Protein AF-X1BLR3-F1 (afdb_monomer)

Secondary structure (DSSP, 8-state):
-PPPHHHHHHHHHHHH-S-SS----EEE-TTS-EEE-TT--HHHHHHHHTT----STTB-GGGTT---

Solvent-accessible surface area (backbone atoms only — not comparable to full-atom values): 4346 Å² total; per-residue (Å²): 98,66,76,50,70,67,59,50,48,53,41,50,34,72,76,69,45,97,60,99,74,85,85,84,49,76,46,76,46,100,83,72,41,28,32,58,51,70,90,59,53,70,71,57,51,51,26,50,78,70,72,68,57,83,54,77,76,37,52,43,36,82,43,60,92,41,85,128

Radius of gyration: 12.22 Å; Cα contacts (8 Å, |Δi|>4): 69; chains: 1; bounding box: 26×26×28 Å

Mean predicted aligned error: 3.08 Å

Organism: NCBI:txid412755

Foldseek 3Di:
DADDPVNVCVLQCVVVPDDPDGDWDWDAEPVQWIFGCPPPDPVLVVCVNVVNHDDPSGTPSVNPPPPD

Sequence (68 aa):
MIIKPEELLKKLTKLRGNVKTILSYLWVTKKNKCWEARGLKKEKQILIANYMYNNEDRNFTNYLNNWE

Structure (mmCIF, N/CA/C/O backbone):
data_AF-X1BLR3-F1
#
_entry.id   AF-X1BLR3-F1
#
loop_
_atom_site.group_PDB
_atom_site.id
_atom_site.type_symbol
_atom_site.label_atom_id
_atom_site.label_alt_id
_atom_site.label_comp_id
_atom_site.label_asym_id
_atom_site.label_entity_id
_atom_site.label_seq_id
_atom_site.pdbx_PDB_ins_code
_atom_site.Cartn_x
_atom_site.Cartn_y
_atom_site.Cartn_z
_atom_site.occupancy
_atom_site.B_iso_or_equiv
_atom_site.auth_seq_id
_atom_site.auth_comp_id
_atom_site.auth_asym_id
_atom_site.auth_atom_id
_atom_site.pdbx_PDB_model_num
ATOM 1 N N . MET A 1 1 ? -13.324 -7.263 -4.276 1.00 78.12 1 MET A N 1
ATOM 2 C CA . MET A 1 1 ? -12.686 -7.661 -5.546 1.00 78.12 1 MET A CA 1
ATOM 3 C C . MET A 1 1 ? -11.215 -8.000 -5.321 1.00 78.12 1 MET A C 1
ATOM 5 O O . MET A 1 1 ? -10.492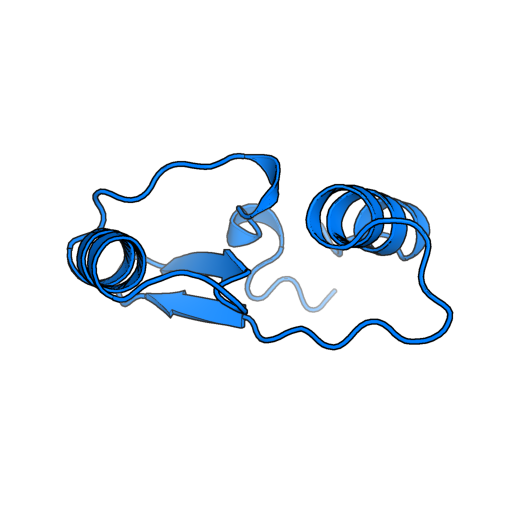 -7.179 -4.762 1.00 78.12 1 MET A O 1
ATOM 9 N N . ILE A 1 2 ? -10.772 -9.187 -5.748 1.00 88.19 2 ILE A N 1
ATOM 10 C CA . ILE A 1 2 ? -9.352 -9.568 -5.747 1.00 88.19 2 ILE A CA 1
ATOM 11 C C . ILE A 1 2 ? -8.624 -8.732 -6.793 1.00 88.19 2 ILE A C 1
ATOM 13 O O . ILE A 1 2 ? -9.124 -8.549 -7.905 1.00 88.19 2 ILE A O 1
ATOM 17 N N . ILE A 1 3 ? -7.445 -8.211 -6.448 1.00 91.31 3 ILE A N 1
ATOM 18 C CA . ILE A 1 3 ? -6.619 -7.506 -7.427 1.00 91.31 3 ILE A CA 1
ATOM 19 C C . ILE A 1 3 ? -6.176 -8.482 -8.521 1.00 91.31 3 ILE A C 1
ATOM 21 O O . ILE A 1 3 ? -5.584 -9.523 -8.242 1.00 91.31 3 ILE A O 1
ATOM 25 N N . LYS A 1 4 ? -6.447 -8.143 -9.783 1.00 92.56 4 LYS A N 1
ATOM 26 C CA . LYS A 1 4 ? -5.965 -8.942 -10.914 1.00 92.56 4 LYS A CA 1
ATOM 27 C C . LYS A 1 4 ? -4.431 -8.872 -10.997 1.00 92.56 4 LYS A C 1
ATOM 29 O O . LYS A 1 4 ? -3.874 -7.801 -10.737 1.00 92.56 4 LYS A O 1
ATOM 34 N N . PRO A 1 5 ? -3.741 -9.947 -11.424 1.00 93.62 5 PRO A N 1
ATOM 35 C CA . PRO A 1 5 ? -2.282 -9.948 -11.559 1.00 93.62 5 PRO A CA 1
ATOM 36 C C . PRO A 1 5 ? -1.734 -8.795 -12.413 1.00 93.62 5 PRO A C 1
ATOM 38 O O . PRO A 1 5 ? -0.744 -8.170 -12.042 1.00 93.62 5 PRO A O 1
ATOM 41 N N . GLU A 1 6 ? -2.410 -8.464 -13.515 1.00 94.69 6 GLU A N 1
ATOM 42 C CA . GLU A 1 6 ? -2.027 -7.373 -14.422 1.00 94.69 6 GLU A CA 1
ATOM 43 C C . GLU A 1 6 ? -2.088 -5.997 -13.743 1.00 94.69 6 GLU A C 1
ATOM 45 O O . GLU A 1 6 ? -1.165 -5.192 -13.865 1.00 94.69 6 GLU A O 1
ATOM 50 N N . GLU A 1 7 ? -3.140 -5.746 -12.960 1.00 93.38 7 GLU A N 1
ATOM 51 C CA . GLU A 1 7 ? -3.303 -4.495 -12.214 1.00 93.38 7 GLU A CA 1
ATOM 52 C C . GLU A 1 7 ? -2.304 -4.389 -11.057 1.00 93.38 7 GLU A C 1
ATOM 54 O O . GLU A 1 7 ? -1.745 -3.315 -10.808 1.00 93.38 7 GLU A O 1
ATOM 59 N N . LEU A 1 8 ? -2.023 -5.506 -10.376 1.00 93.44 8 LEU A N 1
ATOM 60 C CA . LEU A 1 8 ? -0.980 -5.572 -9.353 1.00 93.44 8 LEU A CA 1
ATOM 61 C C . LEU A 1 8 ? 0.388 -5.237 -9.953 1.00 93.44 8 LEU A C 1
ATOM 63 O O . LEU A 1 8 ? 1.092 -4.373 -9.425 1.00 93.44 8 LEU A O 1
ATOM 67 N N . LEU A 1 9 ? 0.741 -5.877 -11.071 1.00 93.88 9 LEU A N 1
ATOM 68 C CA . LEU A 1 9 ? 1.995 -5.629 -11.771 1.00 93.88 9 LEU A CA 1
ATOM 69 C C . LEU A 1 9 ? 2.091 -4.163 -12.201 1.00 93.88 9 LEU A C 1
ATOM 71 O O . LEU A 1 9 ? 3.068 -3.502 -11.870 1.00 93.88 9 LEU A O 1
ATOM 75 N N . LYS A 1 10 ? 1.048 -3.613 -12.831 1.00 93.31 10 LYS A N 1
ATOM 76 C CA . LYS A 1 10 ? 0.998 -2.207 -13.257 1.00 93.31 10 LYS A CA 1
ATOM 77 C C . LYS A 1 10 ? 1.224 -1.233 -12.097 1.00 93.31 10 LYS A C 1
ATOM 79 O O . LYS A 1 10 ? 2.046 -0.321 -12.224 1.00 93.31 10 LYS A O 1
ATOM 84 N N . LYS A 1 11 ? 0.545 -1.422 -10.955 1.00 94.00 11 LYS A N 1
ATOM 85 C CA . LYS A 1 11 ? 0.754 -0.585 -9.756 1.00 94.00 11 LYS A CA 1
ATOM 86 C C . LYS A 1 11 ? 2.189 -0.694 -9.245 1.00 94.00 11 LYS A C 1
ATOM 88 O O . LYS A 1 11 ? 2.824 0.326 -8.986 1.00 94.00 11 LYS A O 1
ATOM 93 N N . LEU A 1 12 ? 2.726 -1.906 -9.121 1.00 94.00 12 LEU A N 1
ATOM 94 C CA . LEU A 1 12 ? 4.074 -2.114 -8.591 1.00 94.00 12 LEU A CA 1
ATOM 95 C C . LEU A 1 12 ? 5.169 -1.589 -9.532 1.00 94.00 12 LEU A C 1
ATOM 97 O O . LEU A 1 12 ? 6.112 -0.947 -9.067 1.00 94.00 12 LEU A O 1
ATOM 101 N N . THR A 1 13 ? 5.019 -1.775 -10.844 1.00 93.69 13 THR A N 1
ATOM 102 C CA . THR A 1 13 ? 5.909 -1.211 -11.868 1.00 93.69 13 THR A CA 1
ATOM 103 C C . THR A 1 13 ? 5.888 0.314 -11.837 1.00 93.69 13 THR A C 1
ATOM 105 O O . THR A 1 13 ? 6.941 0.932 -11.952 1.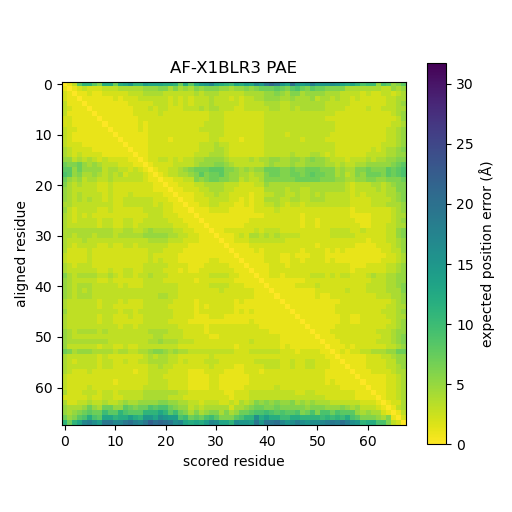00 93.69 13 THR A O 1
ATOM 108 N N . LYS A 1 14 ? 4.738 0.955 -11.585 1.00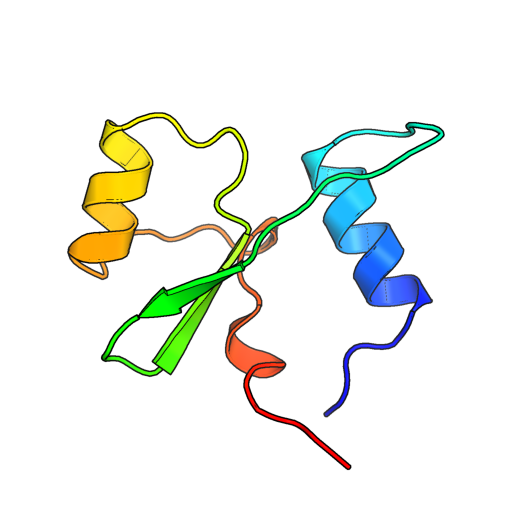 93.38 14 LYS A N 1
ATOM 109 C CA . LYS A 1 14 ? 4.677 2.418 -11.412 1.00 93.38 14 LYS A CA 1
ATOM 110 C C . LYS A 1 14 ? 5.494 2.903 -10.205 1.00 93.38 14 LYS A C 1
ATOM 112 O O . LYS A 1 14 ? 6.067 3.986 -10.249 1.00 93.38 14 LYS A O 1
ATOM 117 N N . LEU A 1 15 ? 5.586 2.101 -9.141 1.00 92.56 15 LEU A N 1
ATOM 118 C CA . LEU A 1 15 ? 6.327 2.447 -7.920 1.00 92.56 15 LEU A CA 1
ATOM 119 C C . LEU A 1 15 ? 7.827 2.134 -7.981 1.00 92.56 15 LEU A C 1
ATOM 121 O O . LEU A 1 15 ? 8.609 2.772 -7.272 1.00 92.56 15 LEU A O 1
ATOM 125 N N . ARG A 1 16 ? 8.225 1.111 -8.743 1.00 89.06 16 ARG A N 1
ATOM 126 C CA . ARG A 1 16 ? 9.598 0.573 -8.760 1.00 89.06 16 ARG A CA 1
ATOM 127 C C . ARG A 1 16 ? 10.312 0.731 -10.099 1.00 89.06 16 ARG A C 1
ATOM 129 O O . ARG A 1 16 ? 11.514 0.499 -10.158 1.00 89.06 16 ARG A O 1
ATOM 136 N N . GLY A 1 17 ? 9.593 1.127 -11.142 1.00 90.25 17 GLY A N 1
ATOM 137 C CA . GLY A 1 17 ? 10.062 1.048 -12.517 1.00 90.25 17 GLY A CA 1
ATOM 138 C C . GLY A 1 17 ? 10.013 -0.379 -13.064 1.00 90.25 17 GLY A C 1
ATOM 139 O O . GLY A 1 17 ? 9.498 -1.306 -12.431 1.00 90.25 17 GLY A O 1
ATOM 140 N N . ASN A 1 18 ? 10.551 -0.546 -14.270 1.00 90.44 18 ASN A N 1
ATOM 141 C CA . ASN A 1 18 ? 10.625 -1.841 -14.934 1.00 90.44 18 ASN A CA 1
ATOM 142 C C . ASN A 1 18 ? 11.861 -2.608 -14.441 1.00 90.44 18 ASN A C 1
ATOM 144 O O . ASN A 1 18 ? 12.974 -2.383 -14.914 1.00 90.44 18 ASN A O 1
ATOM 148 N N . VAL A 1 19 ? 11.668 -3.468 -13.442 1.00 92.44 19 VAL A N 1
ATOM 149 C CA . VAL A 1 19 ? 12.728 -4.266 -12.813 1.00 92.44 19 VAL A CA 1
ATOM 150 C C . VAL A 1 19 ? 12.404 -5.752 -12.904 1.00 92.44 19 VAL A C 1
ATOM 152 O O . VAL A 1 19 ? 11.244 -6.147 -12.827 1.00 92.44 19 VAL A O 1
ATOM 155 N N . LYS A 1 20 ? 13.442 -6.589 -13.012 1.00 93.44 20 LYS A N 1
ATOM 156 C CA . LYS A 1 20 ? 13.294 -8.051 -13.111 1.00 93.44 20 LYS A CA 1
ATOM 157 C C . LYS A 1 20 ? 12.625 -8.673 -11.878 1.00 93.44 20 LYS A C 1
ATOM 159 O O . LYS A 1 20 ? 11.864 -9.624 -12.013 1.00 93.44 20 LYS A O 1
ATOM 164 N N . THR A 1 21 ? 12.908 -8.136 -10.691 1.00 93.69 21 THR A N 1
ATOM 165 C CA . THR A 1 21 ? 12.371 -8.635 -9.420 1.00 93.69 21 THR A CA 1
ATOM 166 C C . THR A 1 21 ? 11.786 -7.483 -8.623 1.00 93.69 21 THR A C 1
ATOM 168 O O . THR A 1 21 ? 12.482 -6.513 -8.321 1.00 93.69 21 THR A O 1
ATOM 171 N N . ILE A 1 22 ? 10.516 -7.607 -8.238 1.00 92.25 22 ILE A N 1
ATOM 172 C CA . ILE A 1 22 ? 9.824 -6.628 -7.403 1.00 92.25 22 ILE A CA 1
ATOM 173 C C . ILE A 1 22 ? 9.764 -7.154 -5.971 1.00 92.25 22 ILE A C 1
ATOM 175 O O . ILE A 1 22 ? 9.150 -8.179 -5.696 1.00 92.25 22 ILE A O 1
ATOM 179 N N . LEU A 1 23 ? 10.371 -6.415 -5.045 1.00 92.12 23 LEU A N 1
ATOM 180 C CA . LEU A 1 23 ? 10.190 -6.626 -3.613 1.00 92.12 23 LEU A CA 1
ATOM 181 C C . LEU A 1 23 ? 9.173 -5.613 -3.094 1.00 92.12 23 LEU A C 1
ATOM 183 O O . LEU A 1 23 ? 9.323 -4.408 -3.317 1.00 92.12 23 LEU A O 1
ATOM 187 N N . SER A 1 24 ? 8.166 -6.091 -2.372 1.00 92.44 24 SER A N 1
ATOM 188 C CA . SER A 1 24 ? 7.118 -5.260 -1.786 1.00 92.44 24 SER A CA 1
ATOM 189 C C . SER A 1 24 ? 6.706 -5.804 -0.423 1.00 92.44 24 SER A C 1
ATOM 191 O O . SER A 1 24 ? 6.824 -6.999 -0.163 1.00 92.44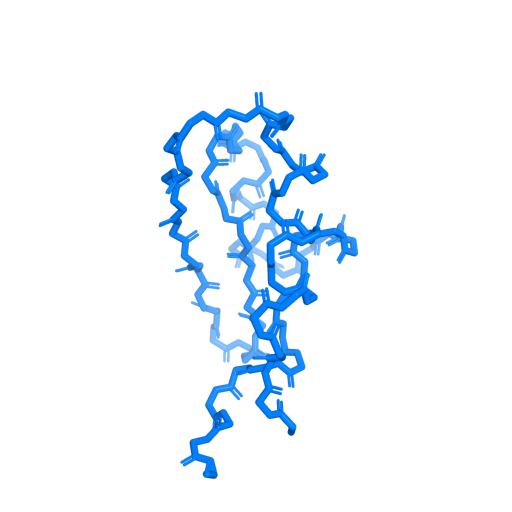 24 SER A O 1
ATOM 193 N N . TYR A 1 25 ? 6.264 -4.913 0.459 1.00 94.12 25 TYR A N 1
ATOM 194 C CA . TYR A 1 25 ? 5.545 -5.279 1.672 1.00 94.12 25 TYR A CA 1
ATOM 195 C C . TYR A 1 25 ? 4.410 -4.287 1.899 1.00 94.12 25 TYR A C 1
ATOM 197 O O . TYR A 1 25 ? 4.542 -3.084 1.638 1.00 94.12 25 TYR A O 1
ATOM 205 N N . LEU A 1 26 ? 3.297 -4.814 2.395 1.00 95.19 26 LEU A N 1
ATOM 206 C CA . LEU A 1 26 ? 2.097 -4.047 2.674 1.00 95.19 26 LEU A CA 1
ATOM 207 C C . LEU A 1 26 ? 1.984 -3.799 4.175 1.00 95.19 26 LEU A C 1
ATOM 209 O O . LEU A 1 26 ? 2.220 -4.692 4.985 1.00 95.19 26 LEU A O 1
ATOM 213 N N . TRP A 1 27 ? 1.629 -2.575 4.545 1.00 97.12 27 TRP A N 1
ATOM 214 C CA . TRP A 1 27 ? 1.259 -2.218 5.908 1.00 97.12 27 TRP A CA 1
ATOM 215 C C . TRP A 1 27 ? -0.252 -2.118 6.002 1.00 97.12 27 TRP A C 1
ATOM 217 O O . TRP A 1 27 ? -0.884 -1.469 5.168 1.00 97.12 27 TRP A O 1
ATOM 227 N N . VAL A 1 28 ? -0.814 -2.720 7.045 1.00 96.62 28 VAL A N 1
ATOM 228 C CA . VAL A 1 28 ? -2.227 -2.592 7.395 1.00 96.62 28 VAL A CA 1
ATOM 229 C C . VAL A 1 28 ? -2.326 -1.804 8.694 1.00 96.62 28 VAL A C 1
ATOM 231 O O . VAL A 1 28 ? -1.578 -2.050 9.638 1.00 96.62 28 VAL A O 1
ATOM 234 N N . THR A 1 29 ? -3.220 -0.824 8.739 1.00 96.50 29 THR A N 1
ATOM 235 C CA . THR A 1 29 ? -3.424 0.021 9.922 1.00 96.50 29 THR A CA 1
ATOM 236 C C . THR A 1 29 ? -4.694 -0.378 10.673 1.00 96.50 29 THR A C 1
ATOM 238 O O . THR A 1 29 ? -5.585 -1.008 10.106 1.00 96.50 29 THR A O 1
ATOM 241 N N . LYS A 1 30 ? -4.840 0.058 11.935 1.00 96.06 30 LYS A N 1
ATOM 242 C CA . LYS A 1 30 ? -6.042 -0.238 12.747 1.00 96.06 30 LYS A CA 1
ATOM 243 C C . LYS A 1 30 ? -7.343 0.345 12.172 1.00 96.06 30 LYS A C 1
ATOM 245 O O . LYS A 1 30 ? -8.418 -0.051 12.597 1.00 96.06 30 LYS A O 1
ATOM 250 N N . LYS A 1 31 ? -7.264 1.274 11.209 1.00 95.62 31 LYS A N 1
ATOM 251 C CA . LYS A 1 31 ? -8.422 1.824 10.477 1.00 95.62 31 LYS A CA 1
ATOM 252 C C . LYS A 1 31 ? -8.673 1.110 9.143 1.00 95.62 31 LYS A C 1
ATOM 254 O O . LYS A 1 31 ? -9.216 1.716 8.222 1.00 95.62 31 LYS A O 1
ATOM 259 N N . ASN A 1 32 ? -8.236 -0.144 9.016 1.00 94.62 32 ASN A N 1
ATOM 260 C CA . ASN A 1 32 ? -8.415 -0.974 7.822 1.00 94.62 32 ASN A CA 1
ATOM 261 C C . ASN A 1 32 ? -7.911 -0.303 6.536 1.00 94.62 32 ASN A C 1
ATOM 263 O O . ASN A 1 32 ? -8.516 -0.435 5.477 1.00 94.62 32 ASN A O 1
ATOM 267 N N . LYS A 1 33 ? -6.809 0.453 6.621 1.00 96.31 33 LYS A N 1
ATOM 268 C CA . LYS A 1 33 ? -6.118 0.982 5.438 1.00 96.31 33 LYS A CA 1
ATOM 269 C C . LYS A 1 33 ? -4.928 0.100 5.111 1.00 96.31 33 LYS A C 1
ATOM 271 O O . LYS A 1 33 ? -4.227 -0.324 6.027 1.00 96.31 33 LYS A O 1
ATOM 276 N N . CYS A 1 34 ? -4.696 -0.132 3.823 1.00 96.44 34 CYS A N 1
ATOM 277 C CA . CYS A 1 34 ? -3.590 -0.943 3.328 1.00 96.44 34 CYS A CA 1
ATOM 278 C C . CYS A 1 34 ? -2.699 -0.126 2.386 1.00 96.44 34 CYS A C 1
ATOM 280 O O . CYS A 1 34 ? -3.200 0.512 1.455 1.00 96.44 34 CYS A O 1
ATOM 282 N N . TRP A 1 35 ? -1.388 -0.149 2.634 1.00 97.62 35 TRP A N 1
ATOM 283 C CA . TRP A 1 35 ? -0.411 0.683 1.934 1.00 97.62 35 TRP A CA 1
ATOM 284 C C . TRP A 1 35 ? 0.834 -0.092 1.515 1.00 97.62 35 TRP A C 1
ATOM 286 O O . TRP A 1 35 ? 1.403 -0.831 2.316 1.00 97.62 35 TRP A O 1
ATOM 296 N N . GLU A 1 36 ? 1.334 0.166 0.308 1.00 96.81 36 GLU A N 1
ATOM 297 C CA . GLU A 1 36 ? 2.691 -0.218 -0.090 1.00 96.81 36 GLU A CA 1
ATOM 298 C C . GLU A 1 36 ? 3.697 0.737 0.557 1.00 96.81 36 GLU A C 1
ATOM 300 O O . GLU A 1 36 ? 3.825 1.906 0.169 1.00 96.81 36 GLU A O 1
ATOM 305 N N . ALA A 1 37 ? 4.387 0.244 1.585 1.00 96.56 37 ALA A N 1
ATOM 306 C CA . ALA A 1 37 ? 5.215 1.077 2.451 1.00 96.56 37 ALA A CA 1
ATOM 307 C C . ALA A 1 37 ? 6.715 0.995 2.134 1.00 96.56 37 ALA A C 1
ATOM 309 O O . ALA A 1 37 ? 7.515 1.750 2.696 1.00 96.56 37 ALA A O 1
ATOM 310 N N . ARG A 1 38 ? 7.139 0.100 1.233 1.00 94.75 38 ARG A N 1
ATOM 311 C CA . ARG A 1 38 ? 8.565 -0.140 1.025 1.00 94.75 38 ARG A CA 1
ATOM 312 C C . ARG A 1 38 ? 9.259 1.047 0.360 1.00 94.75 38 ARG A C 1
ATOM 314 O O . ARG A 1 38 ? 8.812 1.597 -0.650 1.00 94.75 38 ARG A O 1
ATOM 321 N N . GLY A 1 39 ? 10.402 1.427 0.924 1.00 93.88 39 GLY A N 1
ATOM 322 C CA . GLY A 1 39 ? 11.188 2.581 0.480 1.00 93.88 39 GLY A CA 1
ATOM 323 C C . GLY A 1 39 ?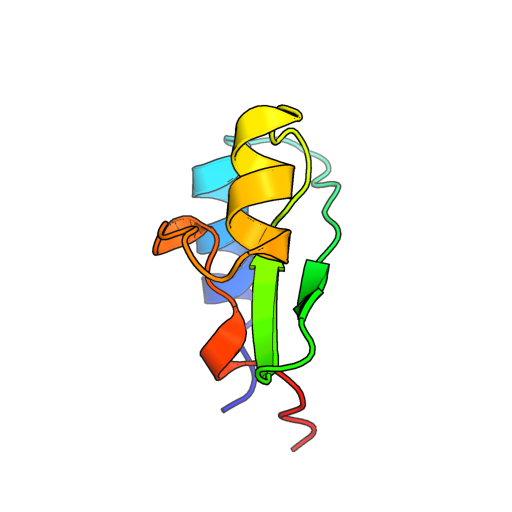 10.617 3.936 0.911 1.00 93.88 39 GLY A C 1
ATOM 324 O O . GLY A 1 39 ? 11.184 4.963 0.548 1.00 93.88 39 GLY A O 1
ATOM 325 N N . LEU A 1 40 ? 9.523 3.972 1.683 1.00 95.94 40 LEU A N 1
ATOM 326 C CA . LEU A 1 40 ? 9.077 5.216 2.303 1.00 95.94 40 LEU A CA 1
ATOM 327 C C . LEU A 1 40 ? 10.054 5.636 3.399 1.00 95.94 40 LEU A C 1
ATOM 329 O O . LEU A 1 40 ? 10.424 4.830 4.252 1.00 95.94 40 LEU A O 1
ATOM 333 N N . LYS A 1 41 ? 10.430 6.918 3.392 1.00 96.69 41 LYS A N 1
ATOM 334 C CA . LYS A 1 41 ? 11.195 7.534 4.480 1.00 96.69 41 LYS A CA 1
ATOM 335 C C . LYS A 1 41 ? 10.358 7.614 5.760 1.00 96.69 41 LYS A C 1
ATOM 337 O O . LYS A 1 41 ? 9.124 7.543 5.717 1.00 96.69 41 LYS A O 1
ATOM 342 N N . LYS A 1 42 ? 11.035 7.800 6.894 1.00 97.44 42 LYS A N 1
ATOM 343 C CA . LYS A 1 42 ? 10.433 7.801 8.234 1.00 97.44 42 LYS A CA 1
ATOM 344 C C . LYS A 1 42 ? 9.268 8.786 8.359 1.00 97.44 42 LYS A C 1
ATOM 346 O O . LYS A 1 42 ? 8.252 8.445 8.953 1.00 97.44 42 LYS A O 1
ATOM 351 N N . GLU A 1 43 ? 9.353 9.960 7.737 1.00 97.75 43 GLU A N 1
ATOM 352 C CA . GLU A 1 43 ? 8.298 10.980 7.798 1.00 97.75 43 GLU A CA 1
ATOM 353 C C . GLU A 1 43 ? 6.998 10.462 7.172 1.00 97.75 43 GLU A C 1
ATOM 355 O O . GLU A 1 43 ? 5.917 10.625 7.730 1.00 97.75 43 GLU A O 1
ATOM 360 N N . LYS A 1 44 ? 7.092 9.764 6.032 1.00 97.62 44 LYS A N 1
ATOM 361 C CA . LYS A 1 44 ? 5.924 9.169 5.368 1.00 97.62 44 LYS A CA 1
ATOM 362 C C . LYS A 1 44 ? 5.381 7.962 6.134 1.00 97.62 44 LYS A C 1
ATOM 364 O O . LYS A 1 44 ? 4.167 7.794 6.192 1.00 97.62 44 LYS A O 1
ATOM 369 N N . GLN A 1 45 ? 6.247 7.165 6.759 1.00 97.31 45 GLN A N 1
ATOM 370 C CA . GLN A 1 45 ? 5.817 6.070 7.637 1.00 97.31 45 GLN A CA 1
ATOM 371 C C . GLN A 1 45 ? 5.028 6.594 8.850 1.00 97.31 45 GLN A C 1
ATOM 373 O O . GLN A 1 45 ? 3.989 6.032 9.190 1.00 97.31 45 GLN A O 1
ATOM 378 N N . ILE A 1 46 ? 5.458 7.712 9.450 1.00 97.81 46 ILE A N 1
ATOM 379 C CA . ILE A 1 46 ? 4.728 8.385 10.539 1.00 97.81 46 ILE A CA 1
ATOM 380 C C . ILE A 1 46 ? 3.352 8.862 10.059 1.00 97.81 46 ILE A C 1
ATOM 382 O O . ILE A 1 46 ? 2.360 8.678 10.763 1.00 97.81 46 ILE A O 1
ATOM 386 N N . LEU A 1 47 ? 3.252 9.413 8.844 1.00 98.25 47 LEU A N 1
ATOM 387 C CA . LEU A 1 47 ? 1.953 9.778 8.271 1.00 98.25 47 LEU A CA 1
ATOM 388 C C . LEU A 1 47 ? 1.033 8.560 8.101 1.00 98.25 47 LEU A C 1
ATOM 390 O O . LEU A 1 47 ? -0.169 8.685 8.330 1.00 98.25 47 LEU A O 1
ATOM 394 N N . ILE A 1 48 ? 1.564 7.385 7.733 1.00 97.50 48 ILE A N 1
ATOM 395 C CA . ILE A 1 48 ? 0.769 6.146 7.654 1.00 97.50 48 ILE A CA 1
ATOM 396 C C . ILE A 1 48 ? 0.255 5.767 9.045 1.00 97.50 48 ILE A C 1
ATOM 398 O O . ILE A 1 48 ? -0.938 5.504 9.200 1.00 97.50 48 ILE A O 1
ATOM 402 N N . ALA A 1 49 ? 1.132 5.781 10.053 1.00 95.81 49 ALA A N 1
ATOM 403 C CA . ALA A 1 49 ? 0.783 5.445 11.433 1.00 95.81 49 ALA A CA 1
ATOM 404 C C . ALA A 1 49 ? -0.290 6.382 12.017 1.00 95.81 49 ALA A C 1
ATOM 406 O O . ALA A 1 49 ? -1.177 5.930 12.737 1.00 95.81 49 ALA A O 1
ATOM 407 N N . ASN A 1 50 ? -0.250 7.664 11.642 1.00 97.38 50 ASN A N 1
ATOM 408 C CA . ASN A 1 50 ? -1.218 8.681 12.055 1.00 97.38 50 ASN A CA 1
ATOM 409 C C . ASN A 1 50 ? -2.438 8.802 11.124 1.00 97.38 50 ASN A C 1
ATOM 411 O O . ASN A 1 50 ? -3.251 9.704 11.303 1.00 97.38 50 ASN A O 1
ATOM 415 N N . TYR A 1 51 ? -2.603 7.906 10.143 1.00 96.81 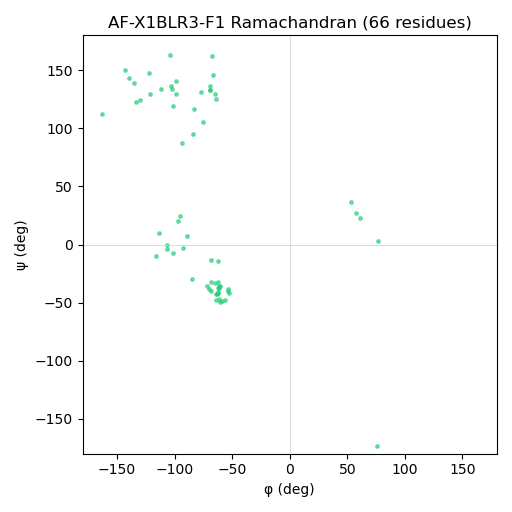51 TYR A N 1
ATOM 416 C CA . TYR A 1 51 ? -3.725 7.912 9.189 1.00 96.81 51 TYR A CA 1
ATOM 417 C C . TYR A 1 51 ? -3.829 9.176 8.316 1.00 96.81 51 TYR A C 1
ATOM 419 O O . TYR A 1 51 ? -4.902 9.480 7.800 1.00 96.81 51 TYR A O 1
ATOM 427 N N . MET A 1 52 ? -2.723 9.897 8.133 1.00 97.00 52 MET A N 1
ATOM 428 C CA . MET A 1 52 ? -2.631 11.126 7.334 1.00 97.00 52 MET A CA 1
ATOM 429 C C . MET A 1 52 ? -1.910 10.920 5.995 1.00 97.00 52 MET A C 1
ATOM 431 O O . MET A 1 52 ? -1.722 11.862 5.229 1.00 97.00 52 MET A O 1
ATOM 435 N N . TYR A 1 53 ? -1.452 9.702 5.708 1.00 97.31 53 TYR A N 1
ATOM 436 C CA . TYR A 1 53 ? -0.797 9.395 4.443 1.00 97.31 53 TYR A CA 1
ATOM 437 C C . TYR A 1 53 ? -1.813 9.246 3.312 1.00 97.31 53 TYR A C 1
ATOM 439 O O . TYR A 1 53 ? -2.786 8.505 3.441 1.00 97.31 53 TYR A O 1
ATOM 447 N N . ASN A 1 54 ? -1.550 9.912 2.188 1.00 95.44 54 ASN A N 1
ATOM 448 C CA . ASN A 1 54 ? -2.330 9.773 0.968 1.00 95.44 54 ASN A CA 1
ATOM 449 C C . ASN A 1 54 ? -1.398 9.611 -0.238 1.00 95.44 54 ASN A C 1
ATOM 451 O O . ASN A 1 54 ? -0.527 10.449 -0.480 1.00 95.44 54 ASN A O 1
ATOM 455 N N . ASN A 1 55 ? -1.573 8.514 -0.969 1.00 95.81 55 ASN A N 1
ATOM 456 C CA . ASN A 1 55 ? -0.924 8.249 -2.245 1.00 95.81 55 ASN A CA 1
ATOM 457 C C . ASN A 1 55 ? -1.685 7.117 -2.951 1.00 95.81 55 ASN A C 1
ATOM 459 O O . ASN A 1 55 ? -1.667 5.978 -2.485 1.00 95.81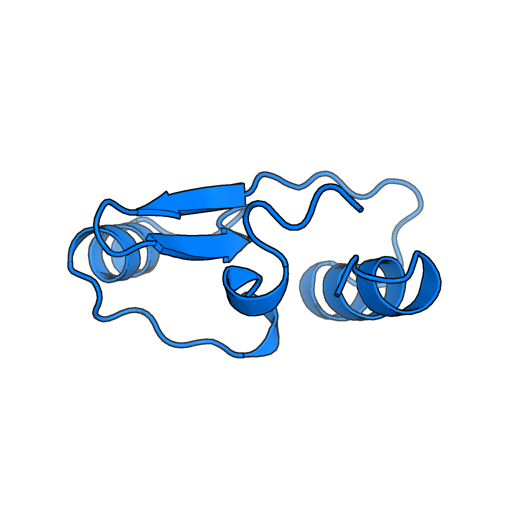 55 ASN A O 1
ATOM 463 N N . GLU A 1 56 ? -2.355 7.421 -4.060 1.00 94.06 56 GLU A N 1
ATOM 464 C CA . GLU A 1 56 ? -3.236 6.467 -4.751 1.00 94.06 56 GLU A CA 1
ATOM 465 C C . GLU A 1 56 ? -2.498 5.257 -5.337 1.00 94.06 56 GLU A C 1
ATOM 467 O O . GLU A 1 56 ? -3.019 4.137 -5.342 1.00 94.06 56 GLU A O 1
ATOM 472 N N . ASP A 1 57 ? -1.258 5.454 -5.783 1.00 93.62 57 ASP A N 1
ATOM 473 C CA . ASP A 1 57 ? -0.440 4.384 -6.358 1.00 93.62 57 ASP A CA 1
ATOM 474 C C . ASP A 1 57 ? -0.042 3.348 -5.306 1.00 93.62 57 ASP A C 1
ATOM 476 O O . ASP A 1 57 ? 0.047 2.156 -5.594 1.00 93.62 57 ASP A O 1
ATOM 480 N N . ARG A 1 58 ? 0.144 3.801 -4.064 1.00 95.94 58 ARG A N 1
ATOM 481 C CA . ARG A 1 58 ? 0.487 2.968 -2.907 1.00 95.94 58 ARG A CA 1
ATOM 482 C C . ARG A 1 58 ? -0.730 2.498 -2.127 1.00 95.94 58 ARG A C 1
ATOM 484 O O . ARG A 1 58 ? -0.548 1.768 -1.159 1.00 95.94 58 ARG A O 1
ATOM 491 N N . ASN A 1 59 ? -1.940 2.909 -2.496 1.00 96.25 59 ASN A N 1
ATOM 492 C CA . ASN A 1 59 ? -3.156 2.520 -1.796 1.00 96.25 59 ASN A CA 1
ATOM 493 C C . ASN A 1 59 ? -3.642 1.147 -2.278 1.00 96.25 59 ASN A C 1
ATOM 495 O O . ASN A 1 59 ? -4.033 0.981 -3.435 1.00 96.25 59 ASN A O 1
ATOM 499 N N . PHE A 1 60 ? -3.655 0.181 -1.363 1.00 95.50 60 PHE A N 1
ATOM 500 C CA . PHE A 1 60 ? -4.154 -1.179 -1.577 1.00 95.50 60 PHE A CA 1
ATOM 501 C C . PHE A 1 60 ? -5.407 -1.475 -0.740 1.00 95.50 60 PHE A C 1
ATOM 503 O O . PHE A 1 60 ? -5.857 -2.613 -0.684 1.00 95.50 60 PHE A O 1
ATOM 510 N N . THR A 1 61 ? -5.996 -0.458 -0.099 1.00 95.31 61 THR A N 1
ATOM 511 C CA . THR A 1 61 ? -7.132 -0.605 0.830 1.00 95.31 61 THR A CA 1
ATOM 512 C C . THR A 1 61 ? -8.297 -1.385 0.225 1.00 95.31 61 THR A C 1
ATOM 514 O O . THR A 1 61 ? -8.851 -2.248 0.893 1.00 95.31 61 THR A O 1
ATOM 517 N N . ASN A 1 62 ? -8.633 -1.141 -1.043 1.00 93.19 62 ASN A N 1
ATOM 518 C CA . ASN A 1 62 ? -9.775 -1.785 -1.705 1.00 93.19 62 ASN A CA 1
ATOM 519 C C . ASN A 1 62 ? -9.587 -3.295 -1.941 1.00 93.19 62 ASN A C 1
ATOM 521 O O . ASN A 1 62 ? -10.549 -3.982 -2.273 1.00 93.19 62 ASN A O 1
ATOM 525 N N . TYR A 1 63 ? -8.360 -3.799 -1.789 1.00 92.31 63 TYR A N 1
ATOM 526 C CA . TYR A 1 63 ? -8.007 -5.208 -1.971 1.00 92.31 63 TYR A CA 1
ATOM 527 C C . TYR A 1 63 ? -7.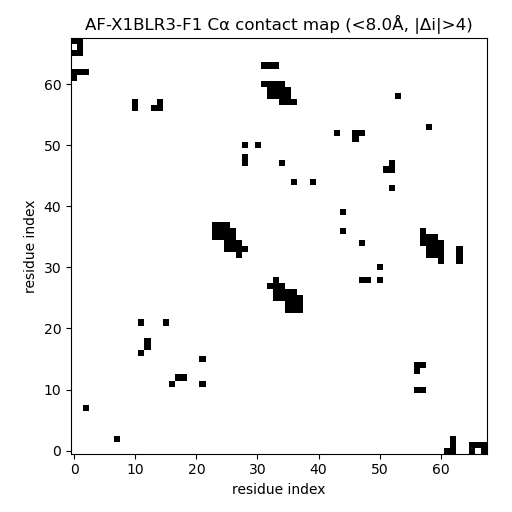747 -5.924 -0.637 1.00 92.31 63 TYR A C 1
ATOM 529 O O . TYR A 1 63 ? -7.477 -7.123 -0.623 1.00 92.31 63 TYR A O 1
ATOM 537 N N . LEU A 1 64 ? -7.797 -5.199 0.486 1.00 91.25 64 LEU A N 1
ATOM 538 C CA . LEU A 1 64 ? -7.555 -5.755 1.812 1.00 91.25 64 LEU A CA 1
ATOM 539 C C . LEU A 1 64 ? -8.639 -6.783 2.165 1.00 91.25 64 LEU A C 1
ATOM 541 O O . LEU A 1 64 ? -9.825 -6.476 2.100 1.00 91.25 64 LEU A O 1
ATOM 545 N N . ASN A 1 65 ? -8.215 -7.974 2.598 1.00 84.44 65 ASN A N 1
ATOM 546 C CA . ASN A 1 65 ? -9.083 -9.068 3.053 1.00 84.44 65 ASN A CA 1
ATOM 547 C C . ASN A 1 65 ? -10.128 -9.544 2.033 1.00 84.44 65 ASN A C 1
ATOM 549 O O . ASN A 1 65 ? -11.174 -10.063 2.419 1.00 84.44 65 ASN A O 1
ATOM 553 N N . ASN A 1 66 ? -9.855 -9.394 0.738 1.00 83.19 66 ASN A N 1
ATOM 554 C CA . ASN A 1 66 ? -10.757 -9.889 -0.289 1.00 83.19 66 ASN A CA 1
ATOM 555 C C . ASN A 1 66 ? -10.345 -11.296 -0.742 1.00 83.19 66 ASN A C 1
ATOM 557 O O . ASN A 1 66 ? -9.582 -11.411 -1.689 1.00 83.19 66 ASN A O 1
ATOM 561 N N . TRP A 1 67 ? -10.819 -12.341 -0.064 1.00 71.94 67 TRP A N 1
ATOM 562 C CA . TRP A 1 67 ? -10.358 -13.736 -0.218 1.00 71.94 67 TRP A CA 1
ATOM 563 C C . TRP A 1 67 ? -11.212 -14.626 -1.143 1.00 71.94 67 TRP A C 1
ATOM 565 O O . TRP A 1 67 ? -11.169 -15.841 -0.993 1.00 71.94 67 TRP A O 1
ATOM 575 N N . GLU A 1 68 ? -12.011 -14.046 -2.041 1.00 61.25 68 GLU A N 1
ATOM 576 C CA . GLU A 1 68 ? -12.945 -14.802 -2.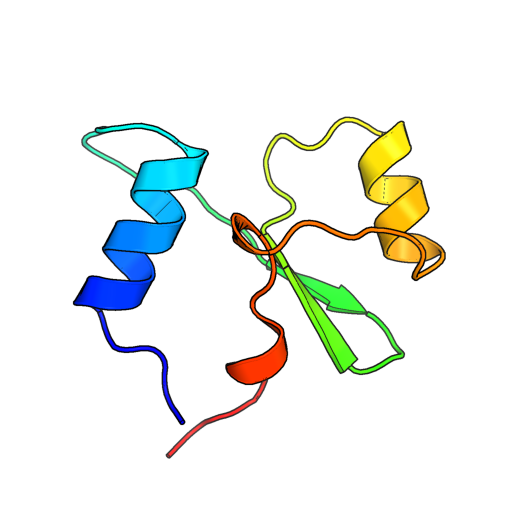907 1.00 61.25 68 GLU A CA 1
ATOM 577 C C . GLU A 1 68 ? -12.295 -15.829 -3.847 1.00 61.25 68 GLU A C 1
ATOM 579 O O . GLU A 1 68 ? -11.374 -15.459 -4.603 1.00 61.25 68 GLU A O 1
#

pLDDT: mean 93.3, std 5.87, range [61.25, 98.25]